Protein AF-A0A6I3SZZ9-F1 (afdb_monomer_lite)

Radius of gyration: 18.71 Å; chains: 1; bounding box: 47×25×50 Å

Secondary structure (DSSP, 8-state):
----TTTTGGGTT-GGG-----HHHHHHHTT---EESPPPPTT--HHHHHHH-EE-S--TTTS-GGGTEEE-TTSPEEESSHHHHHHHHHHTTT-HHHHHHHHHHHHHHHHHHT---SHHHHHHHHHTSTTSTTTHHHHT---------

Sequence (149 aa):
MPDSPEHYSWLAYEWRNLLLLCERCDALKRNYFPVHGVRAEPLGSWNDAQRTEHPLLLDPSIDEPYRHLCVNSHGSIAHLSEKGMVTIAVLGLERPELLNRRGAHFAGIVALLSDTASDTDEMLNRAMSDDAEFAGVVSLGNPPIFRAR

pLDDT: mean 86.46, std 14.8, range [28.92, 98.06]

Structure (mmCIF, N/CA/C/O backbone):
data_AF-A0A6I3SZZ9-F1
#
_entry.id   AF-A0A6I3SZZ9-F1
#
loop_
_atom_site.group_PDB
_atom_site.id
_atom_site.type_symbol
_atom_site.label_atom_id
_atom_site.label_alt_id
_atom_site.label_comp_id
_atom_site.label_asym_id
_atom_site.label_entity_id
_atom_site.label_seq_id
_atom_site.pdbx_PDB_ins_code
_atom_site.Cartn_x
_atom_site.Cartn_y
_atom_site.Cartn_z
_atom_site.occupancy
_atom_site.B_iso_or_equiv
_atom_site.auth_seq_id
_atom_site.auth_comp_id
_atom_site.auth_asym_id
_atom_site.auth_atom_id
_atom_site.pdbx_PDB_model_num
ATOM 1 N N . MET A 1 1 ? 9.084 -14.351 -14.965 1.00 50.00 1 MET A N 1
ATOM 2 C CA . MET A 1 1 ? 8.396 -13.141 -15.483 1.00 50.00 1 MET A CA 1
ATOM 3 C C . MET A 1 1 ? 9.484 -12.182 -15.913 1.00 50.00 1 MET A C 1
ATOM 5 O O . MET A 1 1 ? 10.516 -12.282 -15.266 1.00 50.00 1 MET A O 1
ATOM 9 N N . PRO A 1 2 ? 9.370 -11.356 -16.973 1.00 50.81 2 PRO A N 1
ATOM 10 C CA . PRO A 1 2 ? 10.521 -10.572 -17.382 1.00 50.81 2 PRO A CA 1
ATOM 11 C C . PRO A 1 2 ? 10.676 -9.432 -16.376 1.00 50.81 2 PRO A C 1
ATOM 13 O O . PRO A 1 2 ? 10.071 -8.366 -16.487 1.00 50.81 2 PRO A O 1
ATOM 16 N N . ASP A 1 3 ? 11.425 -9.754 -15.328 1.00 61.88 3 ASP A N 1
ATOM 17 C CA . ASP A 1 3 ? 12.188 -8.834 -14.520 1.00 61.88 3 ASP A CA 1
ATOM 18 C C . ASP A 1 3 ? 12.788 -7.784 -15.455 1.00 61.88 3 ASP A C 1
ATOM 20 O O . ASP A 1 3 ? 13.253 -8.125 -16.549 1.00 61.88 3 ASP A O 1
ATOM 24 N N . SER A 1 4 ? 12.776 -6.507 -15.061 1.00 66.06 4 SER A N 1
ATOM 25 C CA . SER A 1 4 ? 13.725 -5.601 -15.699 1.00 66.06 4 SER A CA 1
ATOM 26 C C . SER A 1 4 ? 15.108 -6.227 -15.460 1.00 66.06 4 SER A C 1
ATOM 28 O O . SER A 1 4 ? 15.433 -6.475 -14.299 1.00 66.06 4 SER A O 1
ATOM 30 N N . PRO A 1 5 ? 15.899 -6.552 -16.504 1.00 69.69 5 PRO A N 1
ATOM 31 C CA . PRO A 1 5 ? 17.182 -7.252 -16.329 1.00 69.69 5 PRO A CA 1
ATOM 32 C C . PRO A 1 5 ? 18.111 -6.537 -15.338 1.00 69.69 5 PRO A C 1
ATOM 34 O O . PRO A 1 5 ? 18.903 -7.142 -14.628 1.00 69.69 5 PRO A O 1
ATOM 37 N N . GLU A 1 6 ? 17.939 -5.223 -15.279 1.00 79.19 6 GLU A N 1
ATOM 38 C CA . GLU A 1 6 ? 18.687 -4.252 -14.495 1.00 79.19 6 GLU A CA 1
ATOM 39 C C . GLU A 1 6 ? 18.123 -4.026 -13.073 1.00 79.19 6 GLU A C 1
ATOM 41 O O . GLU A 1 6 ? 18.707 -3.280 -12.282 1.00 79.19 6 GLU A O 1
ATOM 46 N N . HIS A 1 7 ? 16.942 -4.587 -12.771 1.00 81.56 7 HIS A N 1
ATOM 47 C CA . HIS A 1 7 ? 16.204 -4.485 -11.504 1.00 81.56 7 HIS A CA 1
ATOM 48 C C . HIS A 1 7 ? 16.077 -3.066 -10.915 1.00 81.56 7 HIS A C 1
ATOM 50 O O . HIS A 1 7 ? 16.051 -2.901 -9.698 1.00 81.56 7 HIS A O 1
ATOM 56 N N . TYR A 1 8 ? 15.992 -2.032 -11.763 1.00 87.94 8 TYR A N 1
ATOM 57 C CA . TYR A 1 8 ? 15.947 -0.622 -11.336 1.00 87.94 8 TYR A CA 1
ATOM 58 C C . TYR A 1 8 ? 17.120 -0.200 -10.435 1.00 87.94 8 TYR A C 1
ATOM 60 O O . TYR A 1 8 ? 17.001 0.737 -9.646 1.00 87.94 8 TYR A O 1
ATOM 68 N N . SER A 1 9 ? 18.275 -0.861 -10.560 1.00 89.50 9 SER A N 1
ATOM 69 C CA . SER A 1 9 ? 19.463 -0.594 -9.735 1.00 89.50 9 SER A CA 1
ATOM 70 C C . SER A 1 9 ? 19.914 0.873 -9.769 1.00 89.50 9 SER A C 1
ATOM 72 O O . SER A 1 9 ? 20.349 1.406 -8.751 1.00 89.50 9 SER A O 1
ATOM 74 N N . TRP A 1 10 ? 19.735 1.565 -10.898 1.00 91.94 10 TRP A N 1
ATOM 75 C CA . TRP A 1 10 ? 20.075 2.985 -11.046 1.00 91.94 10 TRP A CA 1
ATOM 76 C C . TRP A 1 10 ? 19.151 3.944 -10.275 1.00 91.94 10 TRP A C 1
ATOM 78 O O . TRP A 1 10 ? 19.521 5.095 -10.063 1.00 91.94 10 TRP A O 1
ATOM 88 N N . LEU A 1 11 ? 17.983 3.478 -9.816 1.00 92.19 11 LEU A N 1
ATOM 89 C CA . LEU A 1 11 ? 17.062 4.222 -8.946 1.00 92.19 11 LEU A CA 1
ATOM 90 C C . LEU A 1 11 ? 17.089 3.722 -7.494 1.00 92.19 11 LEU A C 1
ATOM 92 O O . LEU A 1 11 ? 16.306 4.197 -6.673 1.00 92.19 11 LEU A O 1
ATOM 96 N N . ALA A 1 12 ? 17.974 2.783 -7.144 1.00 91.12 12 ALA A N 1
ATOM 97 C CA . ALA A 1 12 ? 17.982 2.146 -5.823 1.00 91.12 12 ALA A CA 1
ATOM 98 C C . ALA A 1 12 ? 18.219 3.124 -4.658 1.00 91.12 12 ALA A C 1
ATOM 100 O O . ALA A 1 12 ? 17.785 2.857 -3.542 1.00 91.12 12 ALA A O 1
ATOM 101 N N . TYR A 1 13 ? 18.882 4.255 -4.917 1.00 92.81 13 TYR A N 1
ATOM 102 C CA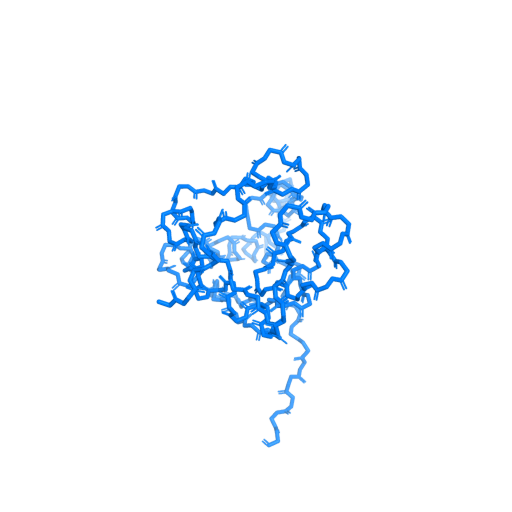 . TYR A 1 13 ? 19.175 5.290 -3.919 1.00 92.81 13 TYR A CA 1
ATOM 103 C C . TYR A 1 13 ? 18.461 6.620 -4.193 1.00 92.81 13 TYR A C 1
ATOM 105 O O . TYR A 1 13 ? 18.783 7.631 -3.571 1.00 92.81 13 TYR A O 1
ATOM 113 N N . GLU A 1 14 ? 17.499 6.650 -5.118 1.00 94.00 14 GLU A N 1
ATOM 114 C CA . GLU A 1 14 ? 16.641 7.824 -5.283 1.00 94.00 14 GLU A CA 1
ATOM 115 C C . GLU A 1 14 ? 15.687 7.900 -4.089 1.00 94.00 14 GLU A C 1
ATOM 117 O O . GLU A 1 14 ? 14.875 7.004 -3.888 1.00 94.00 14 GLU A O 1
ATOM 122 N N . TRP A 1 15 ? 15.771 8.972 -3.298 1.00 92.81 15 TRP A N 1
ATOM 123 C CA . TRP A 1 15 ? 14.973 9.140 -2.077 1.00 92.81 15 TRP A CA 1
ATOM 124 C C . TRP A 1 15 ? 13.470 8.986 -2.329 1.00 92.81 15 TRP A C 1
ATOM 126 O O . TRP A 1 15 ? 12.772 8.351 -1.544 1.00 92.81 15 TRP A O 1
ATOM 136 N N . ARG A 1 16 ? 12.976 9.503 -3.459 1.00 91.75 16 ARG A N 1
ATOM 137 C CA . ARG A 1 16 ? 11.561 9.389 -3.852 1.00 91.75 16 ARG A CA 1
ATOM 138 C C . ARG A 1 16 ? 11.141 7.967 -4.247 1.00 91.75 16 ARG A C 1
ATOM 140 O O . ARG A 1 16 ? 9.954 7.704 -4.357 1.00 91.75 16 ARG A O 1
ATOM 147 N N . ASN A 1 17 ? 12.099 7.060 -4.431 1.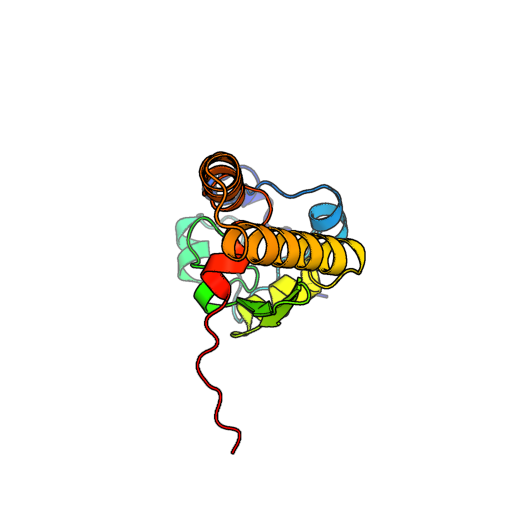00 91.25 17 ASN A N 1
ATOM 148 C CA . ASN A 1 17 ? 11.880 5.638 -4.689 1.00 91.25 17 ASN A CA 1
ATOM 149 C C . ASN A 1 17 ? 11.913 4.786 -3.402 1.00 91.25 17 ASN A C 1
ATOM 151 O O . ASN A 1 17 ? 11.765 3.566 -3.462 1.00 91.25 17 ASN A O 1
ATOM 155 N N . LEU A 1 18 ? 12.152 5.396 -2.234 1.00 92.06 18 LEU A N 1
ATOM 156 C CA . LEU A 1 18 ? 12.274 4.691 -0.959 1.00 92.06 18 LEU A CA 1
ATOM 157 C C . LEU A 1 18 ? 10.994 4.842 -0.134 1.00 92.06 18 LEU A C 1
ATOM 159 O O . LEU A 1 18 ? 10.692 5.913 0.387 1.00 92.06 18 LEU A O 1
ATOM 163 N N . LEU A 1 19 ? 10.266 3.736 0.028 1.00 91.62 19 LEU A N 1
ATOM 164 C CA . LEU A 1 19 ? 9.083 3.645 0.883 1.00 91.62 19 LEU A CA 1
ATOM 165 C C . LEU A 1 19 ? 9.328 2.658 2.023 1.00 91.62 19 LEU A C 1
ATOM 167 O O . LEU A 1 19 ? 9.887 1.579 1.823 1.00 91.62 19 LEU A O 1
ATOM 171 N N . LEU A 1 20 ? 8.870 3.018 3.221 1.00 91.44 20 LEU A N 1
ATOM 172 C CA . LEU A 1 20 ? 8.914 2.125 4.374 1.00 91.44 20 LEU A CA 1
ATOM 173 C C . LEU A 1 20 ? 7.829 1.054 4.247 1.00 91.44 20 LEU A C 1
ATOM 175 O O . LEU A 1 20 ? 6.656 1.356 4.027 1.00 91.44 20 LEU A O 1
ATOM 179 N N . LEU A 1 21 ? 8.224 -0.203 4.431 1.00 92.62 21 LEU A N 1
ATOM 180 C CA . LEU A 1 21 ? 7.332 -1.356 4.448 1.00 92.62 21 LEU A CA 1
ATOM 181 C C . LEU A 1 21 ? 7.525 -2.129 5.750 1.00 92.62 21 LEU A C 1
ATOM 183 O O . LEU A 1 21 ? 8.631 -2.212 6.280 1.00 92.62 21 LEU A O 1
ATOM 187 N N . CYS A 1 22 ? 6.452 -2.736 6.256 1.00 93.50 22 CYS A N 1
ATOM 188 C CA . CYS A 1 22 ? 6.604 -3.734 7.308 1.00 93.50 22 CYS A CA 1
ATOM 189 C C . CYS A 1 22 ? 7.248 -5.007 6.738 1.00 93.50 22 CYS A C 1
ATOM 191 O O . CYS A 1 22 ? 7.089 -5.313 5.553 1.00 93.50 22 CYS A O 1
ATOM 193 N N . GLU A 1 23 ? 7.907 -5.785 7.597 1.00 96.25 23 GLU A N 1
ATOM 194 C CA . GLU A 1 23 ? 8.630 -7.010 7.221 1.00 96.25 23 GLU A CA 1
ATOM 195 C C . GLU A 1 23 ? 7.778 -7.961 6.367 1.00 96.25 23 GLU A C 1
ATOM 197 O O . GLU A 1 23 ? 8.231 -8.510 5.364 1.00 96.25 23 GLU A O 1
ATOM 202 N N . ARG A 1 24 ? 6.496 -8.122 6.720 1.00 96.38 24 ARG A N 1
ATOM 203 C CA . ARG A 1 24 ? 5.599 -9.015 5.984 1.00 96.38 24 ARG A CA 1
ATOM 204 C C . ARG A 1 24 ? 5.286 -8.505 4.578 1.00 96.38 24 ARG A C 1
ATOM 206 O O . ARG A 1 24 ? 5.228 -9.311 3.653 1.00 96.38 24 ARG A O 1
ATOM 213 N N . CYS A 1 25 ? 5.059 -7.202 4.426 1.00 96.19 25 CYS A N 1
ATOM 214 C CA . CYS A 1 25 ? 4.806 -6.590 3.123 1.00 96.19 25 CYS A CA 1
ATOM 215 C C . CYS A 1 25 ? 6.060 -6.642 2.243 1.00 96.19 25 CYS A C 1
ATOM 217 O O . CYS A 1 25 ? 5.945 -6.962 1.064 1.00 96.19 25 CYS A O 1
ATOM 219 N N . ASP A 1 26 ? 7.242 -6.411 2.819 1.00 95.69 26 ASP A N 1
ATOM 220 C CA . ASP A 1 26 ? 8.519 -6.529 2.110 1.00 95.69 26 ASP A CA 1
ATOM 221 C C . ASP A 1 26 ? 8.771 -7.967 1.622 1.00 95.69 26 ASP A C 1
ATOM 223 O O . ASP A 1 26 ? 9.013 -8.199 0.438 1.00 95.69 26 ASP A O 1
ATOM 227 N N . ALA A 1 27 ? 8.571 -8.962 2.491 1.00 95.94 27 ALA A N 1
ATOM 228 C CA . ALA A 1 27 ? 8.748 -10.373 2.147 1.00 95.94 27 ALA A CA 1
ATOM 229 C C . ALA A 1 27 ? 7.791 -10.878 1.049 1.00 95.94 27 ALA A C 1
ATOM 231 O O . ALA A 1 27 ? 8.133 -11.826 0.329 1.00 95.94 27 ALA A O 1
ATOM 232 N N . LEU A 1 28 ? 6.595 -10.283 0.943 1.00 96.25 28 LEU A N 1
ATOM 233 C CA . LEU A 1 28 ? 5.602 -10.585 -0.094 1.00 96.25 28 LEU A CA 1
ATOM 234 C C . LEU A 1 28 ? 5.900 -9.844 -1.404 1.00 96.25 28 LEU A C 1
ATOM 236 O O . LEU A 1 28 ? 5.870 -10.462 -2.466 1.00 96.25 28 LEU A O 1
ATOM 240 N N . LYS A 1 29 ? 6.239 -8.551 -1.330 1.00 94.19 29 LYS A N 1
ATOM 241 C CA . LYS A 1 29 ? 6.572 -7.719 -2.492 1.00 94.19 29 LYS A CA 1
ATOM 242 C C . LYS A 1 29 ? 7.885 -8.152 -3.144 1.00 94.19 29 LYS A C 1
ATOM 244 O O . LYS A 1 29 ? 7.937 -8.340 -4.355 1.00 94.19 29 LYS A O 1
ATOM 249 N N . ARG A 1 30 ? 8.962 -8.283 -2.365 1.00 91.19 30 ARG A N 1
ATOM 250 C CA . ARG A 1 30 ? 10.328 -8.551 -2.848 1.00 91.19 30 ARG A CA 1
ATOM 251 C C . ARG A 1 30 ? 10.721 -7.598 -3.993 1.00 91.19 30 ARG A C 1
ATOM 253 O O . ARG A 1 30 ? 10.449 -6.394 -3.959 1.00 91.19 30 ARG A O 1
ATOM 260 N N . ASN A 1 31 ? 11.318 -8.150 -5.045 1.00 88.56 31 ASN A N 1
ATOM 261 C CA . ASN A 1 31 ? 11.660 -7.476 -6.292 1.00 88.56 31 ASN A CA 1
ATOM 262 C C . ASN A 1 31 ? 10.461 -7.291 -7.245 1.00 88.56 31 ASN A C 1
ATOM 264 O O . ASN A 1 31 ? 10.648 -6.823 -8.366 1.00 88.56 31 ASN A O 1
ATOM 268 N N . TYR A 1 32 ? 9.235 -7.639 -6.835 1.00 90.50 32 TYR A N 1
ATOM 269 C CA . TYR A 1 32 ? 8.062 -7.484 -7.684 1.00 90.50 32 TYR A CA 1
ATOM 270 C C . TYR A 1 32 ? 7.602 -6.024 -7.719 1.00 90.50 32 TYR A C 1
ATOM 272 O O . TYR A 1 32 ? 7.147 -5.457 -6.722 1.00 90.50 32 TYR A O 1
ATOM 280 N N . PHE A 1 33 ? 7.733 -5.417 -8.898 1.00 91.38 33 PHE A N 1
ATOM 281 C CA . PHE A 1 33 ? 7.267 -4.067 -9.198 1.00 91.38 33 PHE A CA 1
ATOM 282 C C . PHE A 1 33 ? 6.476 -4.081 -10.519 1.00 91.38 33 PHE A C 1
ATOM 284 O O . PHE A 1 33 ? 7.062 -3.976 -11.609 1.00 91.38 33 PHE A O 1
ATOM 291 N N . PRO A 1 34 ? 5.153 -4.324 -10.447 1.00 92.44 34 PRO A N 1
ATOM 292 C CA . PRO A 1 34 ? 4.293 -4.380 -11.619 1.00 92.44 34 PRO A CA 1
ATOM 293 C C . PRO A 1 34 ? 4.090 -2.979 -12.203 1.00 92.44 34 PRO A C 1
ATOM 295 O O . PRO A 1 34 ? 3.705 -2.045 -11.500 1.00 92.44 34 PRO A O 1
ATOM 298 N N . VAL A 1 35 ? 4.333 -2.860 -13.505 1.00 92.88 35 VAL A N 1
ATOM 299 C CA . VAL A 1 35 ? 4.130 -1.643 -14.297 1.00 92.88 35 VAL A CA 1
ATOM 300 C C . VAL A 1 35 ? 3.208 -2.005 -15.450 1.00 92.88 35 VAL A C 1
ATOM 302 O O . VAL A 1 35 ? 3.415 -3.022 -16.114 1.00 92.88 35 VAL A O 1
ATOM 305 N N . HIS A 1 36 ? 2.184 -1.191 -15.674 1.00 92.75 36 HIS A N 1
ATOM 306 C CA . HIS A 1 36 ? 1.339 -1.299 -16.849 1.00 92.75 36 HIS A CA 1
ATOM 307 C C . HIS A 1 36 ? 2.016 -0.601 -18.036 1.00 92.75 36 HIS A C 1
ATOM 309 O O . HIS A 1 36 ? 2.460 0.542 -17.935 1.00 92.75 36 HIS A O 1
ATOM 315 N N . GLY A 1 37 ? 2.093 -1.288 -19.175 1.00 89.00 37 GLY A N 1
ATOM 316 C CA . GLY A 1 37 ? 2.668 -0.733 -20.396 1.00 89.00 37 GLY A CA 1
ATOM 317 C C . GLY A 1 37 ? 4.195 -0.774 -20.407 1.00 89.00 37 GLY A C 1
ATOM 318 O O . GLY A 1 37 ? 4.796 -1.829 -20.207 1.00 89.00 37 GLY A O 1
ATOM 319 N N . VAL A 1 38 ? 4.812 0.364 -20.723 1.00 89.00 38 VAL A N 1
ATOM 320 C CA . VAL A 1 38 ? 6.253 0.472 -20.986 1.00 89.00 38 VAL A CA 1
ATOM 321 C C . VAL A 1 38 ? 7.001 0.808 -19.696 1.00 89.00 38 VAL A C 1
ATOM 323 O O . VAL A 1 38 ? 6.555 1.643 -18.911 1.00 89.00 38 VAL A O 1
ATOM 326 N N . ARG A 1 39 ? 8.140 0.141 -19.480 1.00 90.19 39 ARG A N 1
ATOM 327 C CA . ARG A 1 39 ? 9.073 0.455 -18.392 1.00 90.19 39 ARG A CA 1
ATOM 328 C C . ARG A 1 39 ? 10.030 1.567 -18.813 1.00 90.19 39 ARG A C 1
ATOM 330 O O . ARG A 1 39 ? 10.318 1.723 -19.996 1.00 90.19 39 ARG A O 1
ATOM 337 N N . ALA A 1 40 ? 10.540 2.298 -17.836 1.00 89.62 40 ALA A N 1
ATOM 338 C CA . ALA A 1 40 ? 11.575 3.292 -18.022 1.00 89.62 40 ALA A CA 1
ATOM 339 C C . ALA A 1 40 ? 12.821 2.657 -18.642 1.00 89.62 40 ALA A C 1
ATOM 341 O O . ALA A 1 40 ? 13.194 1.525 -18.314 1.00 89.62 40 ALA A O 1
ATOM 342 N N . GLU A 1 41 ? 13.484 3.420 -19.504 1.00 89.69 41 GLU A N 1
ATOM 343 C CA . GLU A 1 41 ? 14.770 3.020 -20.059 1.00 89.69 41 GLU A CA 1
ATOM 344 C C . GLU A 1 41 ? 15.814 2.855 -18.939 1.00 89.69 41 GLU A C 1
ATOM 346 O O . GLU A 1 41 ? 15.863 3.679 -18.011 1.00 89.69 41 GLU A O 1
ATOM 351 N N . PRO A 1 42 ? 16.672 1.822 -19.018 1.00 90.25 42 PRO A N 1
ATOM 352 C CA . PRO A 1 42 ? 17.808 1.672 -18.123 1.00 90.25 42 PRO A CA 1
ATOM 353 C C . PRO A 1 42 ? 18.646 2.945 -18.030 1.00 90.25 42 PRO A C 1
ATOM 355 O O . PRO A 1 42 ? 18.893 3.615 -19.032 1.00 90.25 42 PRO A O 1
ATOM 358 N N . LEU A 1 43 ? 19.118 3.257 -16.820 1.00 90.38 43 LEU A N 1
ATOM 359 C CA . LEU A 1 43 ? 19.932 4.446 -16.525 1.00 90.38 43 LEU A CA 1
ATOM 360 C C . LEU A 1 43 ? 19.219 5.794 -16.780 1.00 90.38 43 LEU A C 1
ATOM 362 O O . LEU A 1 43 ? 19.858 6.844 -16.700 1.00 90.38 43 LEU A O 1
ATOM 366 N N . GLY A 1 44 ? 17.910 5.787 -17.060 1.00 90.31 44 GLY A N 1
ATOM 367 C CA . GLY A 1 44 ? 17.092 6.994 -17.185 1.00 90.31 44 GLY A CA 1
ATOM 368 C C . GLY A 1 44 ? 16.899 7.726 -15.853 1.00 90.31 44 GLY A C 1
ATOM 369 O O . GLY A 1 44 ? 17.064 7.155 -14.773 1.00 90.31 44 GLY A O 1
ATOM 370 N N . SER A 1 45 ? 16.527 9.007 -15.908 1.00 93.06 45 SER A N 1
ATOM 371 C CA . SER A 1 45 ? 16.292 9.779 -14.685 1.00 93.06 45 SER A CA 1
ATOM 372 C C . SER A 1 45 ? 14.989 9.370 -13.988 1.00 93.06 45 SER A C 1
ATOM 374 O O . SER A 1 45 ? 14.059 8.860 -14.617 1.00 93.06 45 SER A O 1
ATOM 376 N N . TRP A 1 46 ? 14.874 9.679 -12.693 1.00 92.94 46 TRP A N 1
ATOM 377 C CA . TRP A 1 46 ? 13.618 9.538 -11.946 1.00 92.94 46 TRP A CA 1
ATOM 378 C C . TRP A 1 46 ? 12.433 10.214 -12.656 1.00 92.94 46 TRP A C 1
ATOM 380 O O . TRP A 1 46 ? 11.355 9.637 -12.778 1.00 92.94 46 TRP A O 1
ATOM 390 N N . ASN A 1 47 ? 12.644 11.423 -13.186 1.00 93.75 47 ASN A N 1
ATOM 391 C CA . ASN A 1 47 ? 11.599 12.177 -13.878 1.00 93.75 47 ASN A CA 1
ATOM 392 C C . ASN A 1 47 ? 11.172 11.511 -15.196 1.00 93.75 47 ASN A C 1
ATOM 394 O O . ASN A 1 47 ? 10.021 11.654 -15.610 1.00 93.75 47 ASN A O 1
ATOM 398 N N . ASP A 1 48 ? 12.083 10.805 -15.871 1.00 92.38 48 ASP A N 1
ATOM 399 C CA . ASP A 1 48 ? 11.749 10.048 -17.079 1.00 92.38 48 ASP A CA 1
ATOM 400 C C . ASP A 1 48 ? 10.916 8.820 -16.727 1.00 92.38 48 ASP A C 1
ATOM 402 O O . ASP A 1 48 ? 9.891 8.584 -17.369 1.00 92.38 48 ASP A O 1
ATOM 406 N N . ALA A 1 49 ? 11.289 8.102 -15.663 1.00 92.31 49 ALA A N 1
ATOM 407 C CA . ALA A 1 49 ? 10.513 6.979 -15.154 1.00 92.31 49 ALA A CA 1
ATOM 408 C C . ALA A 1 49 ? 9.096 7.410 -14.747 1.00 92.31 49 ALA A C 1
ATOM 410 O O . ALA A 1 49 ? 8.126 6.843 -15.241 1.00 92.31 49 ALA A O 1
ATOM 411 N N . GLN A 1 50 ? 8.950 8.483 -13.962 1.00 91.31 50 GLN A N 1
ATOM 412 C CA . GLN A 1 50 ? 7.631 8.985 -13.549 1.00 91.31 50 GLN A CA 1
ATOM 413 C C . GLN A 1 50 ? 6.733 9.412 -14.715 1.00 91.31 50 GLN A C 1
ATOM 415 O O . GLN A 1 50 ? 5.513 9.323 -14.617 1.00 91.31 50 GLN A O 1
ATOM 420 N N . ARG A 1 51 ? 7.315 9.914 -15.809 1.00 91.38 51 ARG A N 1
ATOM 421 C CA . ARG A 1 51 ? 6.550 10.366 -16.979 1.00 91.38 51 ARG A CA 1
ATOM 422 C C . ARG A 1 51 ? 6.118 9.215 -17.887 1.00 91.38 51 ARG A C 1
ATOM 424 O O . ARG A 1 51 ? 5.173 9.377 -18.654 1.00 91.38 51 ARG A O 1
ATOM 431 N N . THR A 1 52 ? 6.843 8.102 -17.863 1.00 91.62 52 THR A N 1
ATOM 432 C CA . THR A 1 52 ? 6.662 6.997 -18.813 1.00 91.62 52 THR A CA 1
ATOM 433 C C . THR A 1 52 ? 5.938 5.812 -18.189 1.00 91.62 52 THR A C 1
ATOM 435 O O . THR A 1 52 ? 5.037 5.242 -18.808 1.00 91.62 52 THR A O 1
ATOM 438 N N . GLU A 1 53 ? 6.300 5.455 -16.961 1.00 93.00 53 GLU A N 1
ATOM 439 C CA . GLU A 1 53 ? 5.770 4.279 -16.294 1.00 93.00 53 GLU A CA 1
ATOM 440 C C . GLU A 1 53 ? 4.389 4.522 -15.698 1.00 93.00 53 GLU A C 1
ATOM 442 O O . GLU A 1 53 ? 4.083 5.583 -15.160 1.00 93.00 53 GLU A O 1
ATOM 447 N N . HIS A 1 54 ? 3.575 3.471 -15.723 1.00 93.88 54 HIS A N 1
ATOM 448 C CA . HIS A 1 54 ? 2.307 3.422 -15.008 1.00 93.88 54 HIS A CA 1
ATOM 449 C C . HIS A 1 54 ? 2.405 2.335 -13.925 1.00 93.88 54 HIS A C 1
ATOM 451 O O . HIS A 1 54 ? 1.985 1.196 -14.159 1.00 93.88 54 HIS A O 1
ATOM 457 N N . PRO A 1 55 ? 3.025 2.623 -12.763 1.00 94.19 55 PRO A N 1
ATOM 458 C CA . PRO A 1 55 ? 3.194 1.637 -11.700 1.00 94.19 55 PRO A CA 1
ATOM 459 C C . PRO A 1 55 ? 1.839 1.201 -11.134 1.00 94.19 55 PRO A C 1
ATOM 461 O O . PRO A 1 55 ? 0.921 2.008 -11.001 1.00 94.19 55 PRO A O 1
ATOM 464 N N . LEU A 1 56 ? 1.713 -0.082 -10.789 1.00 96.31 56 LEU A N 1
ATOM 465 C CA . LEU A 1 56 ? 0.462 -0.677 -10.301 1.00 96.31 56 LEU A CA 1
ATOM 466 C C . LEU A 1 56 ? 0.425 -0.890 -8.782 1.00 96.31 56 LEU A C 1
ATOM 468 O O . LEU A 1 56 ? -0.611 -1.280 -8.247 1.00 96.31 56 LEU A O 1
ATOM 472 N N . LEU A 1 57 ? 1.522 -0.620 -8.074 1.00 96.00 57 LEU A N 1
ATOM 473 C CA . LEU A 1 57 ? 1.492 -0.498 -6.617 1.00 96.00 57 LEU A CA 1
ATOM 474 C C . LEU A 1 57 ? 1.112 0.930 -6.229 1.00 96.00 57 LEU A C 1
ATOM 476 O O . LEU A 1 57 ? 1.534 1.885 -6.881 1.00 96.00 57 LEU A O 1
ATOM 480 N N . LEU A 1 58 ? 0.306 1.057 -5.177 1.00 95.94 58 LEU A N 1
ATOM 481 C CA . LEU A 1 58 ? 0.001 2.343 -4.565 1.00 95.94 58 LEU A CA 1
ATOM 482 C C . LEU A 1 58 ? 1.245 2.909 -3.882 1.00 95.94 58 LEU A C 1
ATOM 484 O O . LEU A 1 58 ? 1.895 2.224 -3.092 1.00 95.94 58 LEU A O 1
ATOM 488 N N . ASP A 1 59 ? 1.521 4.173 -4.163 1.00 94.38 59 ASP A N 1
ATOM 489 C CA . ASP A 1 59 ? 2.502 4.995 -3.478 1.00 94.38 59 ASP A CA 1
ATOM 490 C C . ASP A 1 59 ? 1.746 5.979 -2.572 1.00 94.38 59 ASP A C 1
ATOM 492 O O . ASP A 1 59 ? 1.157 6.940 -3.068 1.00 94.38 59 ASP A O 1
ATOM 496 N N . PRO A 1 60 ? 1.743 5.772 -1.245 1.00 90.62 60 PRO A N 1
ATOM 497 C CA . PRO A 1 60 ? 0.991 6.614 -0.320 1.00 90.62 60 PRO A CA 1
ATOM 498 C C . PRO A 1 60 ? 1.501 8.063 -0.241 1.00 90.62 60 PRO A C 1
ATOM 500 O O . PRO A 1 60 ? 0.853 8.883 0.404 1.00 90.62 60 PRO A O 1
ATOM 503 N N . SER A 1 61 ? 2.644 8.395 -0.855 1.00 89.44 61 SER A N 1
ATOM 504 C CA . SER A 1 61 ? 3.158 9.769 -0.909 1.00 89.44 61 SER A CA 1
ATOM 505 C C . SER A 1 61 ? 2.533 10.618 -2.023 1.00 89.44 61 SER A C 1
ATOM 507 O O . SER A 1 61 ? 2.599 11.846 -1.959 1.00 89.44 61 SER A O 1
ATOM 509 N N . ILE A 1 62 ? 1.919 9.982 -3.029 1.00 91.62 62 ILE A N 1
ATOM 510 C CA . ILE A 1 62 ? 1.336 10.660 -4.201 1.00 91.62 62 ILE A CA 1
ATOM 511 C C . ILE A 1 62 ? -0.064 10.163 -4.571 1.00 91.62 62 ILE A C 1
ATOM 513 O O . ILE A 1 62 ? -0.853 10.925 -5.127 1.00 91.62 62 ILE A O 1
ATOM 517 N N . ASP A 1 63 ? -0.386 8.902 -4.287 1.00 93.88 63 ASP A N 1
ATOM 518 C CA . ASP A 1 63 ? -1.717 8.348 -4.484 1.00 93.88 63 ASP A CA 1
ATOM 519 C C . ASP A 1 63 ? -2.584 8.632 -3.262 1.00 93.88 63 ASP A C 1
ATOM 521 O O . ASP A 1 63 ? -2.138 8.563 -2.120 1.00 93.88 63 ASP A O 1
ATOM 525 N N . GLU A 1 64 ? -3.869 8.863 -3.503 1.00 92.50 64 GLU A N 1
ATOM 526 C CA . GLU A 1 64 ? -4.874 8.975 -2.453 1.00 92.50 64 GLU A CA 1
ATOM 527 C C . GLU A 1 64 ? -5.517 7.594 -2.221 1.00 92.50 64 GLU A C 1
ATOM 529 O O . GLU A 1 64 ? -6.360 7.179 -3.027 1.00 92.50 64 GLU A O 1
ATOM 534 N N . PRO A 1 65 ? -5.177 6.846 -1.147 1.00 91.62 65 PRO A N 1
ATOM 535 C CA . PRO A 1 65 ? -5.549 5.431 -1.027 1.00 91.62 65 PRO A CA 1
ATOM 536 C C . PRO A 1 65 ? -7.059 5.180 -1.074 1.00 91.62 65 PRO A C 1
ATOM 538 O O . PRO A 1 65 ? -7.499 4.159 -1.599 1.00 91.62 65 PRO A O 1
ATOM 541 N N . TYR A 1 66 ? -7.861 6.136 -0.600 1.00 89.69 66 TYR A N 1
ATOM 542 C CA . TYR A 1 66 ? -9.322 6.051 -0.583 1.00 89.69 66 TYR A CA 1
ATOM 543 C C . TYR A 1 66 ? -9.977 6.043 -1.967 1.00 89.69 66 TYR A C 1
ATOM 545 O O . TYR A 1 66 ? -11.112 5.597 -2.113 1.00 89.69 66 TYR A O 1
ATOM 553 N N . ARG A 1 67 ? -9.266 6.489 -3.008 1.00 93.38 67 ARG A N 1
ATOM 554 C CA . ARG A 1 67 ? -9.732 6.361 -4.397 1.00 93.38 67 ARG A CA 1
ATOM 555 C C . ARG A 1 67 ? -9.534 4.952 -4.951 1.00 93.38 67 ARG A C 1
ATOM 557 O O . ARG A 1 67 ? -10.118 4.604 -5.974 1.00 93.38 67 ARG A O 1
ATOM 564 N N . HIS A 1 68 ? -8.701 4.146 -4.296 1.00 95.56 68 HIS A N 1
ATOM 565 C CA . HIS A 1 68 ? -8.261 2.845 -4.788 1.00 95.56 68 HIS A CA 1
ATOM 566 C C . HIS A 1 68 ? -8.704 1.682 -3.903 1.00 95.56 68 HIS A C 1
ATOM 568 O O . HIS A 1 68 ? -8.794 0.560 -4.406 1.00 95.56 68 HIS A O 1
ATOM 574 N N . LEU A 1 69 ? -8.978 1.940 -2.625 1.00 94.50 69 LEU A N 1
ATOM 575 C CA . LEU A 1 69 ? -9.279 0.951 -1.598 1.00 94.50 69 LEU A CA 1
ATOM 576 C C . LEU A 1 69 ? -10.526 1.364 -0.813 1.00 94.50 69 LEU A C 1
ATOM 578 O O . LEU A 1 69 ? -10.733 2.539 -0.528 1.00 94.50 69 LEU A O 1
ATOM 582 N N . CYS A 1 70 ? -11.322 0.378 -0.420 1.00 91.81 70 CYS A N 1
ATOM 583 C CA . CYS A 1 70 ? -12.464 0.531 0.477 1.00 91.81 70 CYS A CA 1
ATOM 584 C C . CYS A 1 70 ? -12.360 -0.520 1.580 1.00 91.81 70 CYS A C 1
ATOM 586 O O . CYS A 1 70 ? -11.966 -1.650 1.293 1.00 91.81 70 CYS A O 1
ATOM 588 N N . VAL A 1 71 ? -12.707 -0.173 2.821 1.00 90.69 71 VAL A N 1
ATOM 589 C CA . VAL A 1 71 ? -12.695 -1.115 3.950 1.00 90.69 71 VAL A CA 1
ATOM 590 C C . VAL A 1 71 ? -14.100 -1.246 4.510 1.00 90.69 71 VAL A C 1
ATOM 592 O O . VAL A 1 71 ? -14.781 -0.245 4.714 1.00 90.69 71 VAL A O 1
ATOM 595 N N . ASN A 1 72 ? -14.542 -2.475 4.766 1.00 89.56 72 ASN A N 1
ATOM 596 C CA . ASN A 1 72 ? -15.822 -2.716 5.422 1.00 89.56 72 ASN A CA 1
ATOM 597 C C . ASN A 1 72 ? -15.683 -2.808 6.952 1.00 89.56 72 ASN A C 1
ATOM 599 O O . ASN A 1 72 ? -14.586 -2.898 7.503 1.00 89.56 72 ASN A O 1
ATOM 603 N N . SER A 1 73 ? -16.821 -2.851 7.643 1.00 88.56 73 SER A N 1
ATOM 604 C CA . SER A 1 73 ? -16.900 -2.959 9.107 1.00 88.56 73 SER A CA 1
ATOM 605 C C . SER A 1 73 ? -16.271 -4.233 9.687 1.00 88.56 73 SER A C 1
ATOM 607 O O . SER A 1 73 ? -15.940 -4.273 10.869 1.00 88.56 73 SER A O 1
ATOM 609 N N . HIS A 1 74 ? -16.079 -5.274 8.873 1.00 90.31 74 HIS A N 1
ATOM 610 C CA . HIS A 1 74 ? -15.405 -6.515 9.264 1.00 90.31 74 HIS A CA 1
ATOM 611 C C . HIS A 1 74 ? -13.890 -6.473 9.018 1.00 90.31 74 HIS A C 1
ATOM 613 O O . HIS A 1 74 ? -13.207 -7.476 9.212 1.00 90.31 74 HIS A O 1
ATOM 619 N N . GLY A 1 75 ? -13.356 -5.330 8.581 1.00 91.44 75 GLY A N 1
ATOM 620 C CA . GLY A 1 75 ? -11.937 -5.146 8.314 1.00 91.44 75 GLY A CA 1
ATOM 621 C C . GLY A 1 75 ? -11.462 -5.724 6.982 1.00 91.44 75 GLY A C 1
ATOM 622 O O . GLY A 1 75 ? -10.254 -5.792 6.767 1.00 91.44 75 GLY A O 1
ATOM 623 N N . SER A 1 76 ? -12.352 -6.141 6.081 1.00 94.44 76 SER A N 1
ATOM 624 C CA . SER A 1 76 ? -11.969 -6.578 4.731 1.00 94.44 76 SER A CA 1
ATOM 625 C C . SER A 1 76 ? -11.784 -5.380 3.811 1.00 94.44 76 SER A C 1
ATOM 627 O O . SER A 1 76 ? -12.566 -4.429 3.859 1.00 94.44 76 SER A O 1
ATOM 629 N N . ILE A 1 77 ? -10.742 -5.433 2.988 1.00 94.25 77 ILE A N 1
ATOM 630 C CA . ILE A 1 77 ? -10.384 -4.433 1.991 1.00 94.25 77 ILE A CA 1
ATOM 631 C C . ILE A 1 77 ? -10.816 -4.913 0.606 1.00 94.25 77 ILE A C 1
ATOM 633 O O . ILE A 1 77 ? -10.364 -5.944 0.110 1.00 94.25 77 ILE A O 1
ATOM 637 N N . ALA A 1 78 ? -11.634 -4.098 -0.053 1.00 93.31 78 ALA A N 1
ATOM 638 C CA . ALA A 1 78 ? -11.974 -4.224 -1.460 1.00 93.31 78 ALA A CA 1
ATOM 639 C C . ALA A 1 78 ? -11.190 -3.207 -2.302 1.00 93.31 78 ALA A C 1
ATOM 641 O O . ALA A 1 78 ? -10.841 -2.119 -1.838 1.00 93.31 78 ALA A O 1
ATOM 642 N N . HIS A 1 79 ? -10.943 -3.544 -3.567 1.00 96.25 79 HIS A N 1
ATOM 643 C CA . HIS A 1 79 ? -10.349 -2.617 -4.524 1.00 96.25 79 HIS A CA 1
ATOM 644 C C . HIS A 1 79 ? -11.420 -1.812 -5.269 1.00 96.25 79 HIS A C 1
ATOM 646 O O . HIS A 1 79 ? -12.479 -2.325 -5.618 1.00 96.25 79 HIS A O 1
ATOM 652 N N . LEU A 1 80 ? -11.096 -0.559 -5.584 1.00 96.44 80 LEU A N 1
ATOM 653 C CA . LEU A 1 80 ? -11.893 0.348 -6.421 1.00 96.44 80 LEU A CA 1
ATOM 654 C C . LEU A 1 80 ? -11.215 0.645 -7.770 1.00 96.44 80 LEU A C 1
ATOM 656 O O . LEU A 1 80 ? -11.770 1.330 -8.622 1.00 96.44 80 LEU A O 1
ATOM 660 N N . SER A 1 81 ? -9.996 0.137 -7.963 1.00 97.06 81 SER A N 1
ATOM 661 C CA . SER A 1 81 ? -9.172 0.364 -9.151 1.00 97.06 81 SER A CA 1
ATOM 662 C C . SER A 1 81 ? -8.212 -0.803 -9.386 1.00 97.06 81 SER A C 1
ATOM 664 O O . SER A 1 81 ? -7.989 -1.620 -8.490 1.00 97.06 81 SER A O 1
ATOM 666 N N . GLU A 1 82 ? -7.585 -0.833 -10.561 1.00 97.31 82 GLU A N 1
ATOM 667 C CA . GLU A 1 82 ? -6.527 -1.794 -10.889 1.00 97.31 82 GLU A CA 1
ATOM 668 C C . GLU A 1 82 ? -5.323 -1.681 -9.937 1.00 97.31 82 GLU A C 1
ATOM 670 O O . GLU A 1 82 ? -4.882 -2.688 -9.385 1.00 97.31 82 GLU A O 1
ATOM 675 N N . LYS A 1 83 ? -4.856 -0.454 -9.655 1.00 97.56 83 LYS A N 1
ATOM 676 C CA . LYS A 1 83 ? -3.785 -0.185 -8.676 1.00 97.56 83 LYS A CA 1
ATOM 677 C C . LYS A 1 83 ? -4.109 -0.781 -7.301 1.00 97.56 83 LYS A C 1
ATOM 679 O O . LYS A 1 83 ? -3.278 -1.441 -6.677 1.00 97.56 83 LYS A O 1
ATOM 684 N N . GLY A 1 84 ? -5.347 -0.588 -6.842 1.00 97.88 84 GLY A N 1
ATOM 685 C CA . GLY A 1 84 ? -5.829 -1.144 -5.577 1.00 97.88 84 GLY A CA 1
ATOM 686 C C . GLY A 1 84 ? -5.826 -2.672 -5.582 1.00 97.88 84 GLY A C 1
ATOM 687 O O . GLY A 1 84 ? -5.300 -3.287 -4.658 1.00 97.88 84 GLY A O 1
ATOM 688 N N . MET A 1 85 ? -6.343 -3.286 -6.649 1.00 98.06 85 MET A N 1
ATOM 689 C CA . MET A 1 85 ? -6.389 -4.742 -6.812 1.00 98.06 85 MET A CA 1
ATOM 690 C C . MET A 1 85 ? -4.986 -5.356 -6.744 1.00 98.06 85 MET A C 1
ATOM 692 O O . MET A 1 85 ? -4.751 -6.292 -5.978 1.00 98.06 85 MET A O 1
ATOM 696 N N . VAL A 1 86 ? -4.043 -4.799 -7.507 1.00 97.94 86 VAL A N 1
ATOM 697 C CA . VAL A 1 86 ? -2.657 -5.277 -7.551 1.00 97.94 86 VAL A CA 1
ATOM 698 C C . VAL A 1 86 ? -1.964 -5.057 -6.209 1.00 97.94 86 VAL A C 1
ATOM 700 O O . VAL A 1 86 ? -1.305 -5.966 -5.714 1.00 97.94 86 VAL A O 1
ATOM 703 N N . THR A 1 87 ? -2.165 -3.907 -5.564 1.00 97.69 87 THR A N 1
ATOM 704 C CA . THR A 1 87 ? -1.587 -3.630 -4.239 1.00 97.69 87 THR A CA 1
ATOM 705 C C . THR A 1 87 ? -2.085 -4.610 -3.176 1.00 97.69 87 THR A C 1
ATOM 707 O O . THR A 1 87 ? -1.272 -5.163 -2.434 1.00 97.69 87 THR A O 1
ATOM 710 N N . ILE A 1 88 ? -3.396 -4.879 -3.119 1.00 97.62 88 ILE A N 1
ATOM 711 C CA . ILE A 1 88 ? -3.977 -5.855 -2.182 1.00 97.62 88 ILE A CA 1
ATOM 712 C C . ILE A 1 88 ? -3.356 -7.236 -2.393 1.00 97.62 88 ILE A C 1
ATOM 714 O O . ILE A 1 88 ? -2.963 -7.882 -1.418 1.00 97.62 88 ILE A O 1
ATOM 718 N N . ALA A 1 89 ? -3.253 -7.670 -3.652 1.00 97.81 89 ALA A N 1
ATOM 719 C CA . ALA A 1 89 ? -2.719 -8.977 -4.009 1.00 97.81 89 ALA A CA 1
ATOM 720 C C . ALA A 1 89 ? -1.223 -9.102 -3.679 1.00 97.81 89 ALA A C 1
ATOM 722 O O . ALA A 1 89 ? -0.817 -10.061 -3.026 1.00 97.81 89 ALA A O 1
ATOM 723 N N . VAL A 1 90 ? -0.410 -8.120 -4.080 1.00 97.06 90 VAL A N 1
ATOM 724 C CA . VAL A 1 90 ? 1.050 -8.144 -3.901 1.00 97.06 90 VAL A CA 1
ATOM 725 C C . VAL A 1 90 ? 1.444 -8.028 -2.434 1.00 97.06 90 VAL A C 1
ATOM 727 O O . VAL A 1 90 ? 2.336 -8.740 -1.986 1.00 97.06 90 VAL A O 1
ATOM 730 N N . LEU A 1 91 ? 0.783 -7.159 -1.665 1.00 97.00 91 LEU A N 1
ATOM 731 C CA . LEU A 1 91 ? 1.118 -6.940 -0.254 1.00 97.00 91 LEU A CA 1
ATOM 732 C C . LEU A 1 91 ? 0.353 -7.869 0.702 1.00 97.00 91 LEU A C 1
ATOM 734 O O . LEU A 1 91 ? 0.556 -7.810 1.919 1.00 97.00 91 LEU A O 1
ATOM 738 N N . GLY A 1 92 ? -0.539 -8.716 0.175 1.00 96.88 92 GLY A N 1
ATOM 739 C CA . GLY A 1 92 ? -1.363 -9.633 0.960 1.00 96.88 92 GLY A CA 1
ATOM 740 C C . GLY A 1 92 ? -2.163 -8.907 2.042 1.00 96.88 92 GLY A C 1
ATOM 741 O O . GLY A 1 92 ? -2.086 -9.276 3.220 1.00 96.88 92 GLY A O 1
ATOM 742 N N . LEU A 1 93 ? -2.868 -7.834 1.663 1.00 95.88 93 LEU A N 1
ATOM 743 C CA . LEU A 1 93 ? -3.583 -6.965 2.612 1.00 95.88 93 LEU A CA 1
ATOM 744 C C . LEU A 1 93 ? -4.838 -7.620 3.218 1.00 95.88 93 LEU A C 1
ATOM 746 O O . LEU A 1 93 ? -5.295 -7.185 4.276 1.00 95.88 93 LEU A O 1
ATOM 750 N N . GLU A 1 94 ? -5.327 -8.698 2.599 1.00 95.69 94 GLU A N 1
ATOM 751 C CA . GLU A 1 94 ? -6.457 -9.535 3.039 1.00 95.69 94 GLU A CA 1
ATOM 752 C C . GLU A 1 94 ? -6.000 -10.802 3.786 1.00 95.69 94 GLU A C 1
ATOM 754 O O . GLU A 1 94 ? -6.537 -11.894 3.611 1.00 95.69 94 GLU A O 1
ATOM 759 N N . ARG A 1 95 ? -4.967 -10.684 4.627 1.00 95.56 95 ARG A N 1
ATOM 760 C CA . ARG A 1 95 ? -4.532 -11.783 5.505 1.00 95.56 95 ARG A CA 1
ATOM 761 C C . ARG A 1 95 ? -5.325 -11.793 6.822 1.00 95.56 95 ARG A C 1
ATOM 763 O O . ARG A 1 95 ? -5.615 -10.710 7.335 1.00 95.56 95 ARG A O 1
ATOM 770 N N . PRO A 1 96 ? -5.616 -12.973 7.415 1.00 96.12 96 PRO A N 1
ATOM 771 C CA . PRO A 1 96 ? -6.532 -13.095 8.557 1.00 96.12 96 PRO A CA 1
ATOM 772 C C . PRO A 1 96 ? -6.209 -12.183 9.744 1.00 96.12 96 PRO A C 1
ATOM 774 O O . PRO A 1 96 ? -7.105 -11.602 10.344 1.00 96.12 96 PRO A O 1
ATOM 777 N N . GLU A 1 97 ? -4.924 -12.013 10.057 1.00 95.62 97 GLU A N 1
ATOM 778 C CA . GLU A 1 97 ? -4.478 -11.128 11.137 1.00 95.62 97 GLU A CA 1
ATOM 779 C C . GLU A 1 97 ? -4.916 -9.671 10.911 1.00 95.62 97 GLU A C 1
ATOM 781 O O . GLU A 1 97 ? -5.472 -9.049 11.813 1.00 95.62 97 GLU A O 1
ATOM 786 N N . LEU A 1 98 ? -4.718 -9.132 9.702 1.00 95.31 98 LEU A N 1
ATOM 787 C CA . LEU A 1 98 ? -5.080 -7.749 9.393 1.00 95.31 98 LEU A CA 1
ATOM 788 C C . LEU A 1 98 ? -6.596 -7.547 9.351 1.00 95.31 98 LEU A C 1
ATOM 790 O O . LEU A 1 98 ? -7.080 -6.539 9.858 1.00 95.31 98 LEU A O 1
ATOM 794 N N . LEU A 1 99 ? -7.331 -8.503 8.777 1.00 95.25 99 LEU A N 1
ATOM 795 C CA . LEU A 1 99 ? -8.797 -8.524 8.785 1.00 95.25 99 LEU A CA 1
ATOM 796 C C . LEU A 1 99 ? -9.329 -8.404 10.217 1.00 95.25 99 LEU A C 1
ATOM 798 O O . LEU A 1 99 ? -10.075 -7.476 10.529 1.00 95.25 99 LEU A O 1
ATOM 802 N N . ASN A 1 100 ? -8.861 -9.284 11.106 1.00 95.88 100 ASN A N 1
ATOM 803 C CA . ASN A 1 100 ? -9.291 -9.313 12.501 1.00 95.88 100 ASN A CA 1
ATOM 804 C C . ASN A 1 100 ? -8.942 -8.018 13.239 1.00 95.88 100 ASN A C 1
ATOM 806 O O . ASN A 1 100 ? -9.776 -7.482 13.964 1.00 95.88 100 ASN A O 1
ATOM 810 N N . ARG A 1 101 ? -7.727 -7.491 13.045 1.00 95.62 101 ARG A N 1
ATOM 811 C CA . ARG A 1 101 ? -7.275 -6.269 13.726 1.00 95.62 101 ARG A CA 1
ATOM 812 C C . ARG A 1 101 ? -8.028 -5.025 13.253 1.00 95.62 101 ARG A C 1
ATOM 814 O O . ARG A 1 101 ? -8.465 -4.242 14.090 1.00 95.62 101 ARG A O 1
ATOM 821 N N . ARG A 1 102 ? -8.262 -4.879 11.944 1.00 95.00 102 ARG A N 1
ATOM 822 C CA . ARG A 1 102 ? -9.078 -3.783 11.390 1.00 95.00 102 ARG A CA 1
ATOM 823 C C . ARG A 1 102 ? -10.531 -3.865 11.852 1.00 95.00 102 ARG A C 1
ATOM 825 O O . ARG A 1 102 ? -11.095 -2.848 12.245 1.00 95.0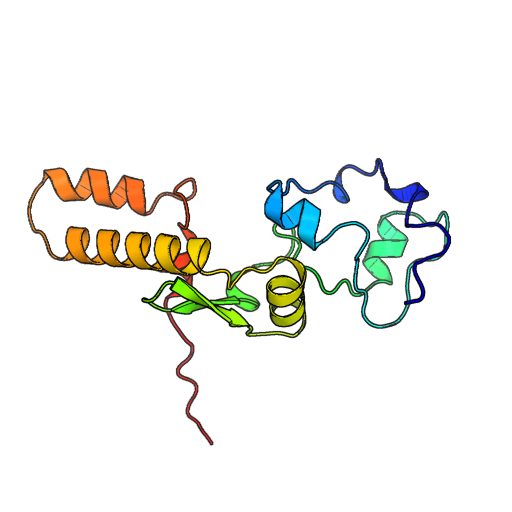0 102 ARG A O 1
ATOM 832 N N . GLY A 1 103 ? -11.122 -5.061 11.844 1.00 94.25 103 GLY A N 1
ATOM 833 C CA . GLY A 1 103 ? -12.489 -5.276 12.323 1.00 94.25 103 GLY A CA 1
ATOM 834 C C . GLY A 1 103 ? -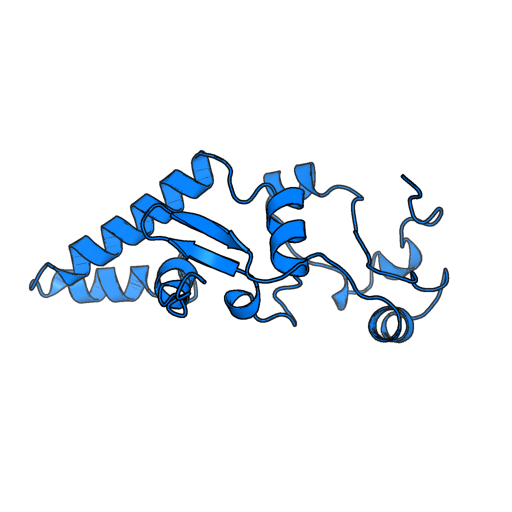12.639 -4.979 13.818 1.00 94.25 103 GLY A C 1
ATOM 835 O O . GLY A 1 103 ? -13.585 -4.306 14.218 1.00 94.25 103 GLY A O 1
ATOM 836 N N . ALA A 1 104 ? -11.676 -5.408 14.640 1.00 94.25 104 ALA A N 1
ATOM 837 C CA . ALA A 1 104 ? -11.649 -5.093 16.068 1.00 94.25 104 ALA A CA 1
ATOM 838 C C . ALA A 1 104 ? -11.505 -3.585 16.323 1.00 94.25 104 ALA A C 1
ATOM 840 O O . ALA A 1 104 ? -12.205 -3.047 17.178 1.00 94.25 104 ALA A O 1
ATOM 841 N N . HIS A 1 105 ? -10.654 -2.898 15.552 1.00 93.06 105 HIS A N 1
ATOM 842 C CA . HIS A 1 105 ? -10.504 -1.445 15.629 1.00 93.06 105 HIS A CA 1
ATOM 843 C C . HIS A 1 105 ? -11.823 -0.723 15.312 1.00 93.06 105 HIS A C 1
ATOM 845 O O . HIS A 1 105 ? -12.285 0.101 16.098 1.00 93.06 105 HIS A O 1
ATOM 851 N N . PHE A 1 106 ? -12.486 -1.096 14.210 1.00 92.19 106 PHE A N 1
ATOM 852 C CA . PHE A 1 106 ? -13.789 -0.539 13.839 1.00 92.19 106 PHE A CA 1
ATOM 853 C C . PHE A 1 106 ? -14.853 -0.786 14.917 1.00 92.19 106 PHE A C 1
ATOM 855 O O . PHE A 1 106 ? -15.551 0.141 15.325 1.00 92.19 106 PHE A O 1
ATOM 862 N N . ALA A 1 107 ? -14.956 -2.021 15.416 1.00 91.75 107 ALA A N 1
ATOM 863 C CA . ALA A 1 107 ? -15.904 -2.374 16.469 1.00 91.75 107 ALA A CA 1
ATOM 864 C C . ALA A 1 107 ? -15.654 -1.584 17.766 1.00 91.75 107 ALA A C 1
ATOM 866 O O . ALA A 1 107 ? -16.610 -1.147 18.404 1.00 91.75 107 ALA A O 1
ATOM 867 N N . GLY A 1 108 ? -14.386 -1.359 18.127 1.00 91.31 108 GLY A N 1
ATOM 868 C CA . GLY A 1 108 ? -14.004 -0.537 19.274 1.00 91.31 108 GLY A CA 1
ATOM 869 C C . GLY A 1 108 ? -14.471 0.913 19.139 1.00 91.31 108 GLY A C 1
ATOM 870 O O . GLY A 1 108 ? -15.049 1.457 20.075 1.00 91.31 108 GLY A O 1
ATOM 871 N N . ILE A 1 109 ? -14.308 1.513 17.958 1.00 89.69 109 ILE A N 1
ATOM 872 C CA . ILE A 1 109 ? -14.776 2.882 17.689 1.00 89.69 109 ILE A CA 1
ATOM 873 C C . ILE A 1 109 ? -16.302 2.972 17.770 1.00 89.69 109 ILE A C 1
ATOM 875 O O . ILE A 1 109 ? -16.831 3.879 18.407 1.00 89.69 109 ILE A O 1
ATOM 879 N N . VAL A 1 110 ? -17.024 2.011 17.188 1.00 89.75 110 VAL A N 1
ATOM 880 C CA . VAL A 1 110 ? -18.495 1.967 17.274 1.00 89.75 110 VAL A CA 1
ATOM 881 C C . VAL A 1 110 ? -18.972 1.829 18.724 1.00 89.75 110 VAL A C 1
ATOM 883 O O . VAL A 1 110 ? -19.959 2.460 19.106 1.00 89.75 110 VAL A O 1
ATOM 886 N N . ALA A 1 111 ? -18.273 1.0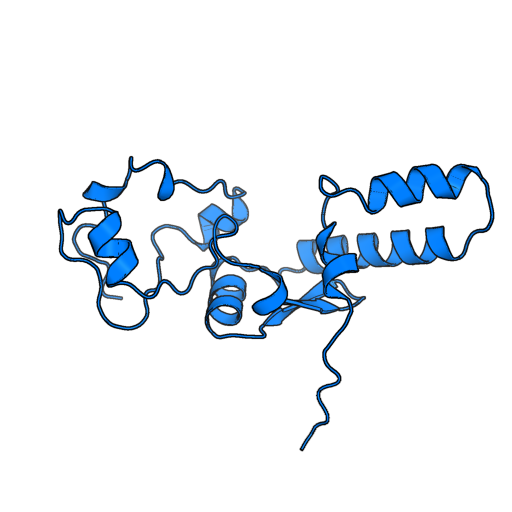36 19.541 1.00 90.00 111 ALA A N 1
ATOM 887 C CA . ALA A 1 111 ? -18.586 0.892 20.959 1.00 90.00 111 ALA A CA 1
ATOM 888 C C . ALA A 1 111 ? -18.383 2.209 21.725 1.00 90.00 111 ALA A C 1
ATOM 890 O O . ALA A 1 111 ? -19.269 2.598 22.480 1.00 90.00 111 ALA A O 1
ATOM 891 N N . LEU A 1 112 ? -17.278 2.923 21.474 1.00 90.06 112 LEU A N 1
ATOM 892 C CA . LEU A 1 112 ? -17.004 4.234 22.076 1.00 90.06 112 LEU A CA 1
ATOM 893 C C . LEU A 1 112 ? -18.049 5.286 21.681 1.00 90.06 112 LEU A C 1
ATOM 895 O O . LEU A 1 112 ? -18.503 6.035 22.534 1.00 90.06 112 LEU A O 1
ATOM 899 N N . LEU A 1 113 ? -18.475 5.308 20.414 1.00 86.38 113 LEU A N 1
ATOM 900 C CA . LEU A 1 113 ? -19.517 6.223 19.924 1.00 86.38 113 LEU A CA 1
ATOM 901 C C . LEU A 1 113 ? -20.900 5.959 20.536 1.00 86.38 113 LEU A C 1
ATOM 903 O O . LEU A 1 113 ? -21.753 6.844 20.542 1.00 86.38 113 LEU A O 1
ATOM 907 N N . SER A 1 114 ? -21.147 4.731 20.991 1.00 85.56 114 SER A N 1
ATOM 908 C CA . SER A 1 114 ? -22.425 4.336 21.591 1.00 85.56 114 SER A CA 1
ATOM 909 C C . SER A 1 114 ? -22.496 4.651 23.089 1.00 85.56 114 SER A C 1
ATOM 911 O O . SER A 1 114 ? -23.568 4.527 23.682 1.00 85.56 114 SER A O 1
ATOM 913 N N . ASP A 1 115 ? -21.374 5.036 23.699 1.00 83.31 115 ASP A N 1
ATOM 914 C CA . ASP A 1 115 ? -21.253 5.336 25.121 1.00 83.31 115 ASP A CA 1
ATOM 915 C C . ASP A 1 115 ? -21.244 6.858 25.349 1.00 83.31 115 ASP A C 1
ATOM 917 O O . ASP A 1 115 ? -20.578 7.609 24.642 1.00 83.31 115 ASP A O 1
ATOM 921 N N . THR A 1 116 ? -22.013 7.325 26.333 1.00 73.31 116 THR A N 1
ATOM 922 C CA . THR A 1 116 ? -22.230 8.755 26.619 1.00 73.31 116 THR A CA 1
ATOM 923 C C . THR A 1 116 ? -21.363 9.280 27.768 1.00 73.31 116 THR A C 1
ATOM 925 O O . THR A 1 116 ? -21.642 10.352 28.309 1.00 73.31 116 THR A O 1
ATOM 928 N N . ALA A 1 117 ? -20.378 8.505 28.225 1.00 79.25 117 ALA A N 1
ATOM 929 C CA . ALA A 1 117 ? -19.468 8.909 29.292 1.00 79.25 117 ALA A CA 1
ATOM 930 C C . ALA A 1 117 ? -18.488 10.014 28.841 1.00 79.25 117 ALA A C 1
ATOM 932 O O . ALA A 1 117 ? -18.224 10.196 27.664 1.00 79.25 117 ALA A O 1
ATOM 933 N N . SER A 1 118 ? -17.917 10.773 29.782 1.00 68.19 118 SER A N 1
ATOM 934 C CA . SER A 1 118 ? -16.923 11.810 29.440 1.00 68.19 118 SER A CA 1
ATOM 935 C C . SER A 1 118 ? -15.544 11.227 29.105 1.00 68.19 118 SER A C 1
ATOM 937 O O . SER A 1 118 ? -14.802 11.829 28.335 1.00 68.19 118 SER A O 1
ATOM 939 N N . ASP A 1 119 ? -15.184 10.078 29.684 1.00 75.12 119 ASP A N 1
ATOM 940 C CA . ASP A 1 119 ? -13.878 9.437 29.461 1.00 75.12 119 ASP A CA 1
ATOM 941 C C . ASP A 1 119 ? -13.770 8.815 28.055 1.00 75.12 119 ASP A C 1
ATOM 943 O O . ASP A 1 119 ? -12.672 8.603 27.535 1.00 75.12 119 ASP A O 1
ATOM 947 N N . THR A 1 120 ? -14.905 8.542 27.404 1.00 81.38 120 THR A N 1
ATOM 948 C CA . THR A 1 120 ? -14.946 7.933 26.070 1.00 81.38 120 THR A CA 1
ATOM 949 C C . THR A 1 120 ? -14.581 8.919 24.971 1.00 81.38 120 THR A C 1
ATOM 951 O O . THR A 1 120 ? -14.014 8.490 23.969 1.00 81.38 120 THR A O 1
ATOM 954 N N . ASP A 1 121 ? -14.783 10.224 25.174 1.00 83.25 121 ASP A N 1
ATOM 955 C CA . ASP A 1 121 ? -14.390 11.259 24.210 1.00 83.25 121 ASP A CA 1
ATOM 956 C C . ASP A 1 121 ? -12.869 11.306 24.005 1.00 83.25 121 ASP A C 1
ATOM 958 O O . ASP A 1 121 ? -12.389 11.410 22.874 1.00 83.25 121 ASP A O 1
ATOM 962 N N . GLU A 1 122 ? -12.073 11.187 25.074 1.00 86.69 122 GLU A N 1
ATOM 963 C CA . GLU A 1 122 ? -10.610 11.168 24.944 1.00 86.69 122 GLU A CA 1
ATOM 964 C C . GLU A 1 122 ? -10.134 9.896 24.223 1.00 86.69 122 GLU A C 1
ATOM 966 O O . GLU A 1 122 ? -9.272 9.949 23.341 1.00 86.69 122 GLU A O 1
ATOM 971 N N . MET A 1 123 ? -10.728 8.748 24.561 1.00 86.12 123 MET A N 1
ATOM 972 C CA . MET A 1 123 ? -10.424 7.472 23.909 1.00 86.12 123 MET A CA 1
ATOM 973 C C . MET A 1 123 ? -10.809 7.478 22.429 1.00 86.12 123 MET A C 1
ATOM 975 O O . MET A 1 123 ? -10.049 6.979 21.600 1.00 86.12 123 MET A O 1
ATOM 979 N N . LEU A 1 124 ? -11.958 8.065 22.096 1.00 86.00 124 LEU A N 1
ATOM 980 C CA . LEU A 1 124 ? -12.446 8.199 20.731 1.00 86.00 124 LEU A CA 1
ATOM 981 C C . LEU A 1 124 ? -11.514 9.085 19.903 1.00 86.00 124 LEU A C 1
ATOM 983 O O . LEU A 1 124 ? -11.085 8.674 18.827 1.00 86.00 124 LEU A O 1
ATOM 987 N N . ASN A 1 125 ? -11.128 10.248 20.433 1.00 87.38 125 ASN A N 1
ATOM 988 C CA . ASN A 1 125 ? -10.182 11.145 19.768 1.00 87.38 125 ASN A CA 1
ATOM 989 C C . ASN A 1 125 ? -8.837 10.459 19.495 1.00 87.38 125 ASN A C 1
ATOM 991 O O . ASN A 1 1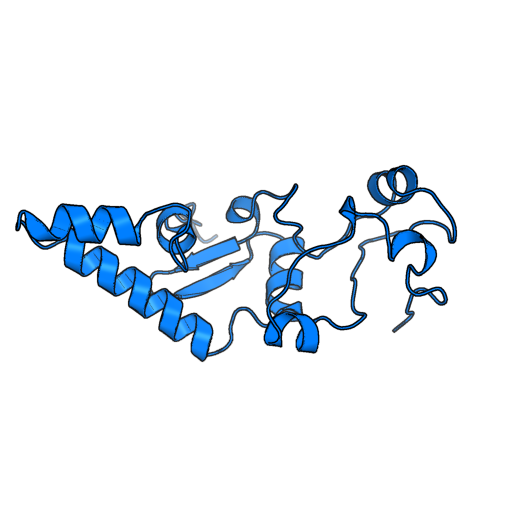25 ? -8.269 10.626 18.420 1.00 87.38 125 ASN A O 1
ATOM 995 N N . ARG A 1 126 ? -8.347 9.643 20.437 1.00 87.75 126 ARG A N 1
ATOM 996 C CA . ARG A 1 126 ? -7.120 8.854 20.251 1.00 87.75 126 ARG A CA 1
ATOM 997 C C . ARG A 1 126 ? -7.282 7.738 19.216 1.00 87.75 126 ARG A C 1
ATOM 999 O O . ARG A 1 126 ? -6.351 7.474 18.472 1.00 87.75 126 ARG A O 1
ATOM 1006 N N . ALA A 1 127 ? -8.429 7.065 19.170 1.00 86.12 127 ALA A N 1
ATOM 1007 C CA . ALA A 1 127 ? -8.685 5.994 18.201 1.00 86.12 127 ALA A CA 1
ATOM 1008 C C . ALA A 1 127 ? -8.913 6.520 16.770 1.00 86.12 127 ALA A C 1
ATOM 1010 O O . ALA A 1 127 ? -8.753 5.782 15.800 1.00 86.12 127 ALA A O 1
ATOM 1011 N N . MET A 1 128 ? -9.303 7.789 16.639 1.00 85.12 128 MET A N 1
ATOM 1012 C CA . MET A 1 128 ? -9.577 8.451 15.363 1.00 85.12 128 MET A CA 1
ATOM 1013 C C . MET A 1 128 ? -8.452 9.386 14.898 1.00 85.12 128 MET A C 1
ATOM 1015 O O . MET A 1 128 ? -8.617 10.043 13.872 1.00 85.12 128 MET A O 1
ATOM 1019 N N . SER A 1 129 ? -7.336 9.482 15.626 1.00 89.19 129 SER A N 1
ATOM 1020 C CA . SER A 1 129 ? -6.220 10.347 15.235 1.00 89.19 129 SER A CA 1
ATOM 1021 C C . SER A 1 129 ? -5.520 9.831 13.974 1.00 89.19 129 SER A C 1
ATOM 1023 O O . SER A 1 129 ? -5.525 8.636 13.688 1.00 89.19 129 SER A O 1
ATOM 1025 N N . ASP A 1 130 ? -4.888 10.724 13.210 1.00 85.31 130 ASP A N 1
ATOM 1026 C CA . ASP A 1 130 ? -4.228 10.360 11.945 1.00 85.31 130 ASP A CA 1
ATOM 1027 C C . ASP A 1 130 ? -3.047 9.388 12.132 1.00 85.31 130 ASP A C 1
ATOM 1029 O O . ASP A 1 130 ? -2.694 8.645 11.216 1.00 85.31 130 ASP A O 1
ATOM 1033 N N . ASP A 1 131 ? -2.437 9.380 13.318 1.00 86.56 131 ASP A N 1
ATOM 1034 C CA . ASP A 1 131 ? -1.370 8.462 13.720 1.00 86.56 131 ASP A CA 1
ATOM 1035 C C . ASP A 1 131 ? -1.890 7.153 14.339 1.00 86.56 131 ASP A C 1
ATOM 1037 O O . ASP A 1 131 ? -1.097 6.245 14.608 1.00 86.56 131 ASP A O 1
ATOM 1041 N N . ALA A 1 132 ? -3.206 7.024 14.542 1.00 88.12 132 ALA A N 1
ATOM 1042 C CA . ALA A 1 132 ? -3.803 5.804 15.055 1.00 88.12 132 ALA A CA 1
ATOM 1043 C C . ALA A 1 132 ? -3.630 4.650 14.063 1.00 88.12 132 ALA A C 1
ATOM 1045 O O . ALA A 1 132 ? -3.767 4.782 12.839 1.00 88.12 132 ALA A O 1
ATOM 1046 N N . GLU A 1 133 ? -3.374 3.459 14.602 1.00 86.50 133 GLU A N 1
ATOM 1047 C CA . GLU A 1 133 ? -3.351 2.269 13.770 1.00 86.50 133 GLU A CA 1
ATOM 1048 C C . GLU A 1 133 ? -4.733 2.061 13.141 1.00 86.50 133 GLU A C 1
ATOM 1050 O O . GLU A 1 133 ? -5.742 2.016 13.831 1.00 86.50 133 GLU A O 1
ATOM 1055 N N . PHE A 1 134 ? -4.777 1.907 11.817 1.00 89.31 134 PHE A N 1
ATOM 1056 C CA . PHE A 1 134 ? -6.026 1.761 11.067 1.00 89.31 134 PHE A CA 1
ATOM 1057 C C . PHE A 1 134 ? -6.956 2.987 11.105 1.00 89.31 134 PHE A C 1
ATOM 1059 O O . PHE A 1 134 ? -8.148 2.830 10.830 1.00 89.31 134 PHE A O 1
ATOM 1066 N N . ALA A 1 135 ? -6.429 4.200 11.324 1.00 84.25 135 ALA A N 1
ATOM 1067 C CA . ALA A 1 135 ? -7.183 5.460 11.225 1.00 84.25 135 ALA A CA 1
ATOM 1068 C C . ALA A 1 135 ? -8.033 5.559 9.939 1.00 84.25 135 ALA A C 1
ATOM 1070 O O . ALA A 1 135 ? -9.184 5.995 9.947 1.00 84.25 135 ALA A O 1
ATOM 1071 N N . GLY A 1 136 ? -7.511 5.035 8.823 1.00 80.12 136 GLY A N 1
ATOM 1072 C CA . GLY A 1 136 ? -8.220 5.000 7.544 1.00 80.12 136 GLY A CA 1
ATOM 1073 C C . GLY A 1 136 ? -9.510 4.168 7.532 1.00 80.12 136 GLY A C 1
ATOM 1074 O O . GLY A 1 136 ? -10.353 4.402 6.677 1.00 80.12 136 GLY A O 1
ATOM 1075 N N . VAL A 1 137 ? -9.727 3.221 8.450 1.00 82.44 137 VAL A N 1
ATOM 1076 C CA . VAL A 1 137 ? -10.926 2.355 8.428 1.00 82.44 137 VAL A CA 1
ATOM 1077 C C . VAL A 1 137 ? -12.212 3.151 8.671 1.00 82.44 137 VAL A C 1
ATOM 1079 O O . VAL A 1 137 ? -13.250 2.815 8.108 1.00 82.44 137 VAL A O 1
ATOM 1082 N N . VAL A 1 138 ? -12.145 4.236 9.446 1.00 71.00 138 VAL A N 1
ATOM 1083 C CA . VAL A 1 138 ? -13.296 5.123 9.679 1.00 71.00 138 VAL A CA 1
ATOM 1084 C C . VAL A 1 138 ? -13.478 6.101 8.519 1.00 71.00 138 VAL A C 1
ATOM 1086 O O . VAL A 1 138 ? -14.599 6.323 8.066 1.00 71.00 138 VAL A O 1
ATOM 1089 N N . SER A 1 139 ? -12.377 6.617 7.970 1.00 64.06 139 SER A N 1
ATOM 1090 C CA . SER A 1 139 ? -12.387 7.554 6.838 1.00 64.06 139 SER A CA 1
ATOM 1091 C C . SER A 1 139 ? -12.818 6.908 5.513 1.00 64.06 139 SER A C 1
ATOM 1093 O O . SER A 1 139 ? -13.377 7.577 4.648 1.00 64.06 139 SER A O 1
ATOM 1095 N N . LEU A 1 140 ? -12.592 5.600 5.349 1.00 58.00 140 LEU A N 1
ATOM 1096 C CA . LEU A 1 140 ? -12.941 4.815 4.155 1.00 58.00 140 LEU A CA 1
ATOM 1097 C C . LEU A 1 140 ? -14.363 4.228 4.200 1.00 58.00 140 LEU A C 1
ATOM 1099 O O . LEU A 1 140 ? -14.787 3.577 3.247 1.00 58.00 140 LEU A O 1
ATOM 1103 N N . GLY A 1 141 ? -15.099 4.451 5.294 1.00 44.59 141 GLY A N 1
ATOM 1104 C CA . GLY A 1 141 ? -16.366 3.785 5.609 1.00 44.59 141 GLY A CA 1
ATOM 1105 C C . GLY A 1 141 ? -17.613 4.270 4.858 1.00 44.59 141 GLY A C 1
ATOM 1106 O O . GLY A 1 141 ? -18.699 3.769 5.139 1.00 44.59 141 GLY A O 1
ATOM 1107 N N . ASN A 1 142 ? -17.502 5.201 3.905 1.00 40.19 142 ASN A N 1
ATOM 1108 C CA . ASN A 1 142 ? -18.617 5.557 3.023 1.00 40.19 142 ASN A CA 1
ATOM 1109 C C . ASN A 1 142 ? -18.457 4.857 1.668 1.00 40.19 142 ASN A C 1
ATOM 1111 O O . ASN A 1 142 ? -17.769 5.382 0.788 1.00 40.19 142 ASN A O 1
ATOM 1115 N N . PRO A 1 143 ? -19.093 3.693 1.442 1.00 43.41 143 PRO A N 1
ATOM 1116 C CA . PRO A 1 143 ? -19.163 3.160 0.096 1.00 43.41 143 PRO A CA 1
ATOM 1117 C C . PRO A 1 143 ? -19.956 4.149 -0.776 1.00 43.41 143 PRO A C 1
ATOM 1119 O O . PRO A 1 143 ? -21.038 4.587 -0.367 1.00 43.41 143 PRO A O 1
ATOM 1122 N N . PRO A 1 144 ? -19.519 4.475 -2.007 1.00 40.75 144 PRO A N 1
ATOM 1123 C CA . PRO A 1 144 ? -20.493 4.861 -3.012 1.00 40.75 144 PRO A CA 1
ATOM 1124 C C . PRO A 1 144 ? -21.481 3.697 -3.102 1.00 40.75 144 PRO A C 1
ATOM 1126 O O . PRO A 1 144 ? -21.079 2.545 -3.267 1.00 40.75 144 PRO A O 1
ATOM 1129 N N . ILE A 1 145 ? -22.767 3.987 -2.915 1.00 38.56 145 ILE A N 1
ATOM 1130 C CA . ILE A 1 145 ? -23.856 3.025 -3.074 1.00 38.56 145 ILE A CA 1
ATOM 1131 C C . ILE A 1 145 ? -23.745 2.459 -4.494 1.00 38.56 145 ILE A C 1
ATOM 1133 O O . ILE A 1 145 ? -24.249 3.048 -5.451 1.00 38.56 145 ILE A O 1
ATOM 1137 N N . PHE A 1 146 ? -23.057 1.329 -4.656 1.00 41.44 146 PHE A N 1
ATOM 1138 C CA . PHE A 1 146 ? -23.039 0.598 -5.910 1.00 41.44 146 PHE A CA 1
ATOM 1139 C C . PHE A 1 146 ? -24.416 -0.043 -6.052 1.00 41.44 146 PHE A C 1
ATOM 1141 O O . PHE A 1 146 ? -24.694 -1.120 -5.530 1.00 41.44 146 PHE A O 1
ATOM 1148 N N . ARG A 1 147 ? -25.316 0.668 -6.739 1.00 28.92 147 ARG A N 1
ATOM 1149 C CA . ARG A 1 147 ? -26.519 0.065 -7.306 1.00 28.92 147 ARG A CA 1
ATOM 1150 C C . ARG A 1 147 ? -26.053 -1.007 -8.287 1.00 28.92 147 ARG A C 1
ATOM 1152 O O . ARG A 1 147 ? -25.535 -0.672 -9.350 1.00 28.92 147 ARG A O 1
ATOM 1159 N N . ALA A 1 148 ? -26.214 -2.272 -7.909 1.00 34.00 148 ALA A N 1
ATOM 1160 C CA . ALA A 1 148 ? -26.074 -3.389 -8.830 1.00 34.00 148 ALA A CA 1
ATOM 1161 C C . ALA A 1 148 ? -26.997 -3.153 -10.040 1.00 34.00 148 ALA A C 1
ATOM 1163 O O . ALA A 1 148 ? -28.179 -2.839 -9.869 1.00 34.00 148 ALA A O 1
ATOM 1164 N N . ARG A 1 149 ? -26.429 -3.242 -11.243 1.00 36.28 149 ARG A N 1
ATOM 1165 C CA . ARG A 1 149 ? -27.172 -3.496 -12.479 1.00 36.28 149 ARG A CA 1
ATOM 1166 C C . ARG A 1 149 ? -27.129 -4.985 -12.761 1.00 36.28 149 ARG A C 1
ATOM 1168 O O . ARG A 1 149 ? -26.059 -5.574 -12.494 1.00 36.28 149 ARG A O 1
#

Foldseek 3Di:
DPQVPCLPPLCPPVPLPDDDDDPLQCVLQPSPWDWPDDAADPNDDPVSRVVPTHTLADDVVPDDVLCFWAAELQQDIDGNDSSNVVNCNSSVCVDPVRSNVLNVLSVLLVVLVVDPDPVSVVVNCQSCDPPHDNVCNVVRHDDPPPPDD

Organism: NCBI:txid1949069